Protein AF-A0A7C3KR34-F1 (afdb_monomer_lite)

Secondary structure (DSSP, 8-state):
--HHHHHHHHHHHHHHHHHHHHHHHHHHHHHHHHHHH---HHHHHHHHHHHHHHHTTT-HHHHHHHHHHHHHHHHHHHHHHHHHHTT-

pLDDT: mean 79.17, std 15.41, range [44.84, 97.31]

Foldseek 3Di:
DVVVVVVVVVVVVVVVVVVVVVVLVVLLVVLVVCLVVDPDLVVNLVSLQVNLVSCVVPPNVSSVVSVVVSVVSVVVVVVVVVVVVVPD

Structure (mmCIF, N/CA/C/O backbone):
data_AF-A0A7C3KR34-F1
#
_entry.id   AF-A0A7C3KR34-F1
#
loop_
_atom_site.group_PDB
_atom_site.id
_atom_site.type_symbol
_atom_site.label_atom_id
_atom_site.label_alt_id
_atom_site.label_comp_id
_atom_site.label_asym_id
_atom_site.label_entity_id
_atom_site.label_seq_id
_atom_site.pdbx_PDB_ins_code
_atom_site.Cartn_x
_atom_site.Cartn_y
_atom_site.Cartn_z
_atom_site.occupancy
_atom_site.B_iso_or_equiv
_atom_site.auth_seq_id
_atom_site.auth_comp_id
_atom_site.auth_asym_id
_atom_site.auth_atom_id
_atom_site.pdbx_PDB_model_num
ATOM 1 N N . MET A 1 1 ?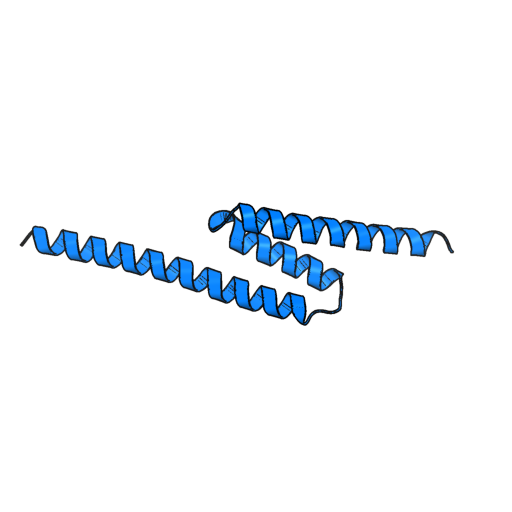 -38.653 6.282 33.378 1.00 52.06 1 MET A N 1
ATOM 2 C CA . MET A 1 1 ? -38.357 5.460 32.178 1.00 52.06 1 MET A CA 1
ATOM 3 C C . MET A 1 1 ? -37.758 6.224 30.982 1.00 52.06 1 MET A C 1
ATOM 5 O O . MET A 1 1 ? -37.494 5.591 29.974 1.00 52.06 1 MET A O 1
ATOM 9 N N . ARG A 1 2 ? -37.487 7.544 31.048 1.00 53.56 2 ARG A N 1
ATOM 10 C CA . ARG A 1 2 ? -36.848 8.283 29.928 1.00 53.56 2 ARG A CA 1
ATOM 11 C C . ARG A 1 2 ? -35.308 8.210 29.933 1.00 53.56 2 ARG A C 1
ATOM 13 O O . ARG A 1 2 ? -34.697 8.216 28.876 1.00 53.56 2 ARG A O 1
ATOM 20 N N . PHE A 1 3 ? -34.685 8.051 31.106 1.00 47.19 3 PHE A N 1
ATOM 21 C CA . PHE A 1 3 ? -33.221 7.989 31.254 1.00 47.19 3 PHE A CA 1
ATOM 22 C C . PHE A 1 3 ? -32.572 6.714 30.690 1.00 47.19 3 PHE A C 1
ATOM 24 O O . PHE A 1 3 ? -31.464 6.771 30.169 1.00 47.19 3 PHE A O 1
ATOM 31 N N . THR A 1 4 ? -33.267 5.577 30.721 1.00 53.31 4 THR A N 1
ATOM 32 C CA . THR A 1 4 ? -32.771 4.301 30.175 1.00 53.31 4 THR A CA 1
ATOM 33 C C . THR A 1 4 ? -32.668 4.304 28.647 1.00 53.31 4 THR A C 1
ATOM 35 O O . THR A 1 4 ? -31.808 3.628 28.090 1.00 53.31 4 THR A O 1
ATOM 38 N N . LEU A 1 5 ? -33.492 5.106 27.965 1.00 53.09 5 LEU A N 1
ATOM 39 C CA . LEU A 1 5 ? -33.505 5.200 26.504 1.00 53.09 5 LEU A CA 1
ATOM 40 C C . LEU A 1 5 ? -32.275 5.948 25.958 1.00 53.09 5 LEU A C 1
ATOM 42 O O . LEU A 1 5 ? -31.710 5.557 24.939 1.00 53.09 5 LEU A O 1
ATOM 46 N N . HIS A 1 6 ? -31.821 6.989 26.664 1.00 54.31 6 HIS A N 1
ATOM 47 C CA . HIS A 1 6 ? -30.647 7.775 26.267 1.00 54.31 6 HIS A CA 1
ATOM 48 C C . HIS A 1 6 ? -29.334 6.995 26.423 1.00 54.31 6 HIS A C 1
ATOM 50 O O . HIS A 1 6 ? -28.445 7.121 25.584 1.00 54.31 6 HIS A O 1
ATOM 56 N N . ILE A 1 7 ? -29.233 6.146 27.450 1.00 60.72 7 ILE A N 1
ATOM 57 C CA . ILE A 1 7 ? -28.052 5.300 27.685 1.00 60.72 7 ILE A CA 1
ATOM 58 C C . ILE A 1 7 ? -27.959 4.201 26.616 1.00 60.72 7 ILE A C 1
ATOM 60 O O . ILE A 1 7 ? -26.884 3.967 26.067 1.00 60.72 7 ILE A O 1
ATOM 64 N N . ALA A 1 8 ? -29.085 3.574 26.260 1.00 61.31 8 ALA A N 1
ATOM 65 C CA . ALA A 1 8 ? -29.127 2.564 25.202 1.00 61.31 8 ALA A CA 1
ATOM 66 C C . ALA A 1 8 ? -28.744 3.143 23.826 1.00 61.31 8 ALA A C 1
ATOM 68 O O . ALA A 1 8 ? -27.979 2.523 23.087 1.00 61.31 8 ALA A O 1
ATOM 69 N N . ALA A 1 9 ? -29.210 4.354 23.503 1.00 62.56 9 ALA A N 1
ATOM 70 C CA . ALA A 1 9 ? -28.842 5.039 22.265 1.00 62.56 9 ALA A CA 1
ATOM 71 C C . ALA A 1 9 ? -27.346 5.407 22.221 1.00 62.56 9 ALA A C 1
ATOM 73 O O . ALA A 1 9 ? -26.693 5.201 21.199 1.00 62.56 9 ALA A O 1
ATOM 74 N N . ALA A 1 10 ? -26.777 5.889 23.331 1.00 64.19 10 ALA A N 1
ATOM 75 C CA . ALA A 1 10 ? -25.352 6.215 23.416 1.00 64.19 10 ALA A CA 1
ATOM 76 C C . ALA A 1 10 ? -24.451 4.973 23.263 1.00 64.19 10 ALA A C 1
ATOM 78 O O . ALA A 1 10 ? -23.433 5.026 22.569 1.00 64.19 10 ALA A O 1
ATOM 79 N N . LEU A 1 11 ? -24.846 3.838 23.851 1.00 66.25 11 LEU A N 1
ATOM 80 C CA . LEU A 1 11 ? -24.137 2.564 23.693 1.00 66.25 11 LEU A CA 1
ATOM 81 C C . LEU A 1 11 ? -24.201 2.045 22.250 1.00 66.25 11 LEU A C 1
ATOM 83 O O . LEU A 1 11 ? -23.185 1.593 21.724 1.00 66.25 11 LEU A O 1
ATOM 87 N N . ALA A 1 12 ? -25.355 2.164 21.588 1.00 68.25 12 ALA A N 1
ATOM 88 C CA . ALA A 1 12 ? -25.513 1.764 20.190 1.00 68.25 12 ALA A CA 1
ATOM 89 C C . ALA A 1 12 ? -24.643 2.606 19.239 1.00 68.25 12 ALA A C 1
ATOM 91 O O . ALA A 1 12 ? -23.972 2.055 18.368 1.00 68.25 12 ALA A O 1
ATOM 92 N N . VAL A 1 13 ? -24.584 3.929 19.435 1.00 70.12 13 VAL A N 1
ATOM 93 C CA . VAL A 1 13 ? -23.729 4.821 18.628 1.00 70.12 13 VAL A CA 1
ATOM 94 C C . VAL A 1 13 ? -22.243 4.521 18.855 1.00 70.12 13 VAL A C 1
ATOM 96 O O . VAL A 1 13 ? -21.474 4.469 17.893 1.00 70.12 13 VAL A O 1
ATOM 99 N N . SER A 1 14 ? -21.843 4.256 20.103 1.00 68.50 14 SER A N 1
ATOM 100 C CA . SER A 1 14 ? -20.464 3.875 20.429 1.00 68.50 14 SER A CA 1
ATOM 101 C C . SER A 1 14 ? -20.063 2.551 19.763 1.00 68.50 14 SER A C 1
ATOM 103 O O . SER A 1 14 ? -19.010 2.478 19.130 1.00 68.50 14 SER A O 1
ATOM 105 N N . LEU A 1 15 ? -20.922 1.526 19.811 1.00 67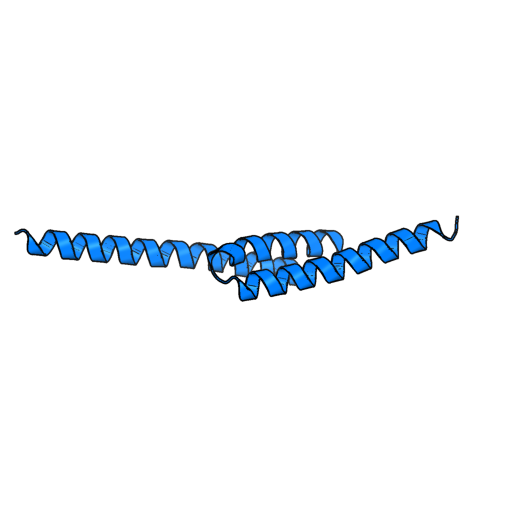.44 15 LEU A N 1
ATOM 106 C CA . LEU A 1 15 ? -20.676 0.234 19.154 1.00 67.44 15 LEU A CA 1
ATOM 107 C C . LEU A 1 15 ? -20.542 0.370 17.629 1.00 67.44 15 LEU A C 1
ATOM 109 O O . LEU A 1 15 ? -19.621 -0.203 17.042 1.00 67.44 15 LEU A O 1
ATOM 113 N N . CYS A 1 16 ? -21.393 1.178 16.991 1.00 63.06 16 CYS A N 1
ATOM 114 C CA . CYS A 1 16 ? -21.306 1.441 15.552 1.00 63.06 16 CYS A CA 1
ATOM 115 C C . CYS A 1 16 ? -19.983 2.118 15.160 1.00 63.06 16 CYS A C 1
ATOM 117 O O . CYS A 1 16 ? -19.382 1.756 14.147 1.00 63.06 16 CYS A O 1
ATOM 119 N N . TRP A 1 17 ? -19.489 3.057 15.974 1.00 61.66 17 TRP A N 1
ATOM 120 C CA . TRP A 1 17 ? -18.221 3.745 15.711 1.00 61.66 17 TRP A CA 1
ATOM 121 C C . TRP A 1 17 ? -17.012 2.798 15.753 1.00 61.66 17 TRP A C 1
ATOM 123 O O . TRP A 1 17 ? -16.080 2.924 14.955 1.00 61.66 17 TRP A O 1
ATOM 133 N N . HIS A 1 18 ? -17.032 1.816 16.658 1.00 64.25 18 HIS A N 1
ATOM 134 C CA . HIS A 1 18 ? -15.960 0.824 16.777 1.00 64.25 18 HIS A CA 1
ATOM 135 C C . HIS A 1 18 ? -15.991 -0.194 15.629 1.00 64.25 18 HIS A C 1
ATOM 137 O O . HIS A 1 18 ? -14.936 -0.541 15.096 1.00 64.25 18 HIS A O 1
ATOM 143 N N . ALA A 1 19 ? -17.180 -0.618 15.191 1.00 65.06 19 ALA A N 1
ATOM 144 C CA . ALA A 1 19 ? -17.329 -1.553 14.075 1.00 65.06 19 ALA A CA 1
ATOM 145 C C . ALA A 1 19 ? -16.812 -0.974 12.741 1.00 65.06 19 ALA A C 1
ATOM 147 O O . ALA A 1 19 ? -16.097 -1.657 12.007 1.00 65.06 19 ALA A O 1
ATOM 148 N N . LEU A 1 20 ? -17.101 0.303 12.460 1.00 62.34 20 LEU A N 1
ATOM 149 C CA . LEU A 1 20 ? -16.613 1.008 11.264 1.00 62.34 20 LEU A CA 1
ATOM 150 C C . LEU A 1 20 ? -15.081 1.107 11.223 1.00 62.34 20 LEU A C 1
ATOM 152 O O . LEU A 1 20 ? -14.466 0.905 10.176 1.00 62.34 20 LEU A O 1
ATOM 156 N N . ARG A 1 21 ? -14.446 1.373 12.371 1.00 66.25 21 ARG A N 1
ATOM 157 C CA . ARG A 1 21 ? -12.980 1.414 12.465 1.00 66.25 21 ARG A CA 1
ATOM 158 C C . ARG A 1 21 ? -12.344 0.037 12.270 1.00 66.25 21 ARG A C 1
ATOM 160 O O . ARG A 1 21 ? -11.362 -0.058 11.539 1.00 66.25 21 ARG A O 1
ATOM 167 N N . ALA A 1 22 ? -12.925 -1.011 12.856 1.00 66.00 22 ALA A N 1
ATOM 168 C CA . ALA A 1 22 ? -12.413 -2.380 12.750 1.00 66.00 22 ALA A CA 1
ATOM 169 C C . ALA A 1 22 ? -12.442 -2.931 11.309 1.00 66.00 22 ALA A C 1
ATOM 171 O O . ALA A 1 22 ? -11.567 -3.701 10.909 1.00 66.00 22 ALA A O 1
ATOM 172 N N . GLN A 1 23 ? -13.425 -2.522 10.503 1.00 68.62 23 GLN A N 1
ATOM 173 C CA . GLN A 1 23 ? -13.516 -2.953 9.107 1.00 68.62 23 GLN A CA 1
ATOM 174 C C . GLN A 1 23 ? -12.427 -2.316 8.226 1.00 68.62 23 GLN A C 1
ATOM 176 O O . GLN A 1 23 ? -11.829 -2.993 7.386 1.00 68.62 23 GLN A O 1
ATOM 181 N N . ASN A 1 24 ? -12.126 -1.031 8.441 1.00 72.12 24 ASN A N 1
ATOM 182 C CA . ASN A 1 24 ? -11.083 -0.329 7.690 1.00 72.12 24 ASN A CA 1
ATOM 183 C C . ASN A 1 24 ? -9.677 -0.848 8.021 1.00 72.12 24 ASN A C 1
ATOM 185 O O . ASN A 1 24 ? -8.847 -0.946 7.117 1.00 72.12 24 ASN A O 1
ATOM 189 N N . THR A 1 25 ? -9.417 -1.246 9.271 1.00 77.56 25 THR A N 1
ATOM 190 C CA . THR A 1 25 ? -8.128 -1.838 9.663 1.00 77.56 25 THR A CA 1
ATOM 191 C C . THR A 1 25 ? -7.888 -3.185 8.987 1.00 77.56 25 THR A C 1
ATOM 193 O O . THR A 1 25 ? -6.845 -3.362 8.370 1.00 77.56 25 THR A O 1
ATOM 196 N N . ALA A 1 26 ? -8.875 -4.089 8.969 1.00 81.75 26 ALA A N 1
ATOM 197 C CA . ALA A 1 26 ? -8.720 -5.398 8.321 1.00 81.75 26 ALA A CA 1
ATOM 198 C C . ALA A 1 26 ? -8.436 -5.281 6.810 1.00 81.75 26 ALA A C 1
ATOM 200 O O . ALA A 1 26 ? -7.614 -6.015 6.251 1.00 81.75 26 ALA A O 1
ATOM 201 N N . ARG A 1 27 ? -9.090 -4.321 6.142 1.00 85.38 27 ARG A N 1
ATOM 202 C CA . ARG A 1 27 ? -8.839 -4.022 4.727 1.00 85.38 27 ARG A CA 1
ATOM 203 C C . ARG A 1 27 ? -7.443 -3.436 4.510 1.00 85.38 27 ARG A C 1
ATOM 205 O O . ARG A 1 27 ? -6.771 -3.833 3.561 1.00 85.38 27 ARG A O 1
ATOM 212 N N . ALA A 1 28 ? -7.015 -2.509 5.366 1.00 86.62 28 ALA A N 1
ATOM 213 C CA . ALA A 1 28 ? -5.686 -1.911 5.290 1.00 86.62 28 ALA A CA 1
ATOM 214 C C . ALA A 1 28 ? -4.575 -2.949 5.508 1.00 86.62 28 ALA A C 1
ATOM 216 O O . ALA A 1 28 ? -3.604 -2.966 4.754 1.00 86.62 28 ALA A O 1
ATOM 217 N N . ASP A 1 29 ? -4.739 -3.848 6.477 1.00 87.94 29 ASP A N 1
ATOM 218 C CA . ASP A 1 29 ? -3.768 -4.904 6.772 1.00 87.94 29 ASP A CA 1
ATOM 219 C C . ASP A 1 29 ? -3.658 -5.899 5.611 1.00 87.94 29 ASP A C 1
ATOM 221 O O . ASP A 1 29 ? -2.557 -6.176 5.137 1.00 87.94 29 ASP A O 1
ATOM 225 N N . SER A 1 30 ? -4.796 -6.319 5.047 1.00 87.38 30 SER A N 1
ATOM 226 C CA . SER A 1 30 ? -4.818 -7.183 3.857 1.00 87.38 30 SER A CA 1
ATOM 227 C C . SER A 1 30 ? -4.085 -6.545 2.671 1.00 87.38 30 SER A C 1
ATOM 229 O O . SER A 1 30 ? -3.295 -7.193 1.988 1.00 87.38 30 SER A O 1
ATOM 231 N N . LEU A 1 31 ? -4.319 -5.252 2.428 1.00 90.31 31 LEU A N 1
ATOM 232 C CA . LEU A 1 31 ? -3.646 -4.510 1.360 1.00 90.31 31 LEU A CA 1
ATOM 233 C C . LEU A 1 31 ? -2.139 -4.376 1.614 1.00 90.31 31 LEU A C 1
ATOM 235 O O . LEU A 1 31 ? -1.357 -4.505 0.675 1.00 90.31 31 LEU A O 1
ATOM 239 N N . ARG A 1 32 ? -1.712 -4.158 2.863 1.00 91.50 32 ARG A N 1
ATOM 240 C CA . ARG A 1 32 ? -0.287 -4.110 3.231 1.00 91.50 32 ARG A CA 1
ATOM 241 C C . ARG A 1 32 ? 0.415 -5.433 2.965 1.00 91.50 32 ARG A C 1
ATOM 243 O O . ARG A 1 32 ? 1.546 -5.422 2.485 1.00 91.50 32 ARG A O 1
ATOM 250 N N . ASP A 1 33 ? -0.233 -6.552 3.254 1.00 92.88 33 ASP A N 1
ATOM 251 C CA . ASP A 1 33 ? 0.362 -7.866 3.022 1.00 92.88 33 ASP A CA 1
ATOM 252 C C . ASP A 1 33 ? 0.431 -8.209 1.534 1.00 92.88 33 ASP A C 1
ATOM 254 O O . ASP A 1 33 ? 1.462 -8.701 1.072 1.00 92.88 33 ASP A O 1
ATOM 258 N N . LEU A 1 34 ? -0.586 -7.832 0.753 1.00 90.25 34 LEU A N 1
ATOM 259 C CA . LEU A 1 34 ? -0.530 -7.938 -0.707 1.00 90.25 34 LEU A CA 1
ATOM 260 C C . LEU A 1 34 ? 0.613 -7.100 -1.297 1.00 90.25 34 LEU A C 1
ATOM 262 O O . LEU A 1 34 ? 1.347 -7.596 -2.141 1.00 90.25 34 LEU A O 1
ATOM 266 N N . ILE A 1 35 ? 0.828 -5.870 -0.815 1.00 91.44 35 ILE A N 1
ATOM 267 C CA . ILE A 1 35 ? 1.938 -5.012 -1.274 1.00 91.44 35 ILE A CA 1
ATOM 268 C C . ILE A 1 35 ? 3.303 -5.660 -1.020 1.00 91.44 35 ILE A C 1
ATOM 270 O O . ILE A 1 35 ? 4.209 -5.496 -1.833 1.00 91.44 35 ILE A O 1
ATOM 274 N N . LYS A 1 36 ? 3.470 -6.371 0.102 1.00 89.75 36 LYS A N 1
ATOM 275 C CA . LYS A 1 36 ? 4.727 -7.063 0.432 1.00 89.75 36 LYS A CA 1
ATOM 276 C C . LYS A 1 36 ? 4.955 -8.303 -0.431 1.00 89.75 36 LYS A C 1
ATOM 278 O O . LYS A 1 36 ? 6.104 -8.639 -0.697 1.00 89.75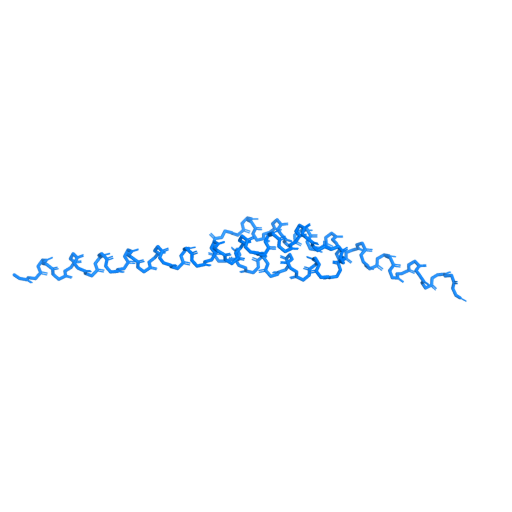 36 LYS A O 1
ATOM 283 N N . ALA A 1 37 ? 3.882 -8.998 -0.803 1.00 87.88 37 ALA A N 1
ATOM 284 C CA . ALA A 1 37 ? 3.946 -10.209 -1.615 1.00 87.88 37 ALA A CA 1
ATOM 285 C C . ALA A 1 37 ? 4.050 -9.914 -3.123 1.00 87.88 37 ALA A C 1
ATOM 287 O O . ALA A 1 37 ? 4.517 -10.765 -3.880 1.00 87.88 37 ALA A O 1
ATOM 288 N N . GLU A 1 38 ? 3.613 -8.730 -3.557 1.00 90.38 38 GLU A N 1
ATOM 289 C CA . GLU A 1 38 ? 3.561 -8.341 -4.962 1.00 90.38 38 GLU A CA 1
ATOM 290 C C . GLU A 1 38 ? 4.941 -7.947 -5.510 1.00 90.38 38 GLU A C 1
ATOM 292 O O . GLU A 1 38 ? 5.628 -7.079 -4.966 1.00 90.38 38 GLU A O 1
ATOM 297 N N . GLN A 1 39 ? 5.324 -8.574 -6.623 1.00 83.12 39 GLN A N 1
ATOM 298 C CA . GLN A 1 39 ? 6.595 -8.325 -7.311 1.00 83.12 39 GLN A CA 1
ATOM 299 C C . GLN A 1 39 ? 6.429 -7.397 -8.516 1.00 83.12 39 GLN A C 1
ATOM 301 O O . 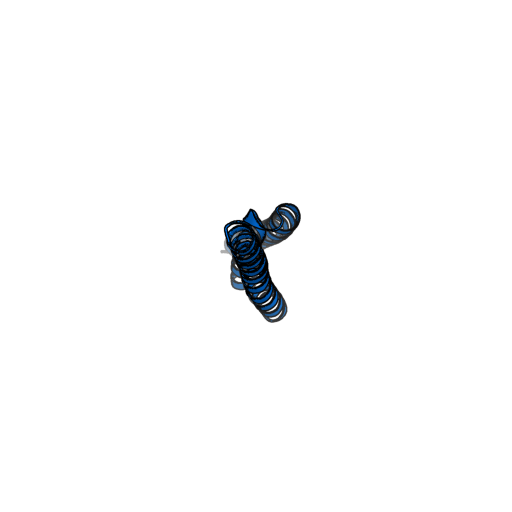GLN A 1 39 ? 7.394 -6.756 -8.926 1.00 83.12 39 GLN A O 1
ATOM 306 N N . ALA A 1 40 ? 5.226 -7.309 -9.090 1.00 83.81 40 ALA A N 1
ATOM 307 C CA . ALA A 1 40 ? 4.962 -6.428 -10.215 1.00 83.81 40 ALA A CA 1
ATOM 308 C C . ALA A 1 40 ? 4.747 -4.98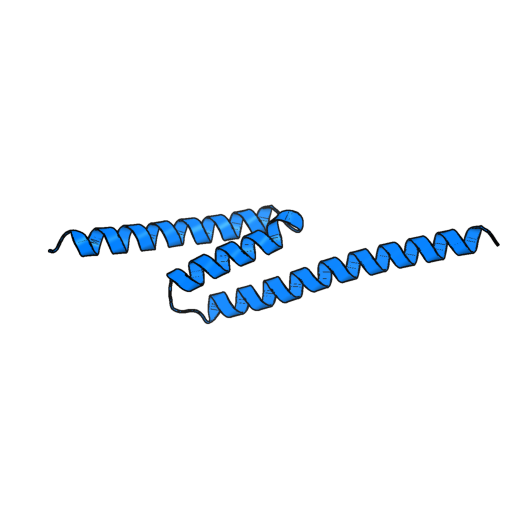2 -9.743 1.00 83.81 40 ALA A C 1
ATOM 310 O O . ALA A 1 40 ? 3.794 -4.672 -9.024 1.00 83.81 40 ALA A O 1
ATOM 311 N N . ASP A 1 41 ? 5.594 -4.070 -10.220 1.00 85.12 41 ASP A N 1
ATOM 312 C CA . ASP A 1 41 ? 5.544 -2.651 -9.852 1.00 85.12 41 ASP A CA 1
ATOM 313 C C . ASP A 1 41 ? 4.199 -1.983 -10.200 1.00 85.12 41 ASP A C 1
ATOM 315 O O . ASP A 1 41 ? 3.711 -1.132 -9.456 1.00 85.12 41 ASP A O 1
ATOM 319 N N . THR A 1 42 ? 3.542 -2.396 -11.288 1.00 86.88 42 THR A N 1
ATOM 320 C CA . THR A 1 42 ? 2.215 -1.887 -11.678 1.00 86.88 42 THR A CA 1
ATOM 321 C C . THR A 1 42 ? 1.116 -2.315 -10.704 1.00 86.88 42 THR A C 1
ATOM 323 O O . THR A 1 42 ? 0.303 -1.490 -10.288 1.00 86.88 42 THR A O 1
ATOM 326 N N . ALA A 1 43 ? 1.112 -3.579 -10.278 1.00 89.94 43 ALA A N 1
ATOM 327 C CA . ALA A 1 43 ? 0.164 -4.076 -9.284 1.00 89.94 43 ALA A CA 1
ATOM 328 C C . ALA A 1 43 ? 0.427 -3.448 -7.906 1.00 89.94 43 ALA A C 1
ATOM 330 O O . ALA A 1 43 ? -0.506 -3.035 -7.211 1.00 89.94 43 ALA A O 1
ATOM 331 N N . ARG A 1 44 ? 1.702 -3.266 -7.540 1.00 92.12 44 ARG A N 1
ATOM 332 C CA . ARG A 1 44 ? 2.089 -2.586 -6.300 1.00 92.12 44 ARG A CA 1
ATOM 333 C C . ARG A 1 44 ? 1.649 -1.120 -6.288 1.00 92.12 44 ARG A C 1
ATOM 335 O O . ARG A 1 44 ? 1.182 -0.641 -5.255 1.00 92.12 44 ARG A O 1
ATOM 342 N N . PHE A 1 45 ? 1.729 -0.426 -7.426 1.00 92.81 45 PHE A N 1
ATOM 343 C CA . PHE A 1 45 ? 1.203 0.934 -7.588 1.00 92.81 45 PHE A CA 1
ATOM 344 C C . PHE A 1 45 ? -0.304 0.994 -7.306 1.00 92.81 45 PHE A C 1
ATOM 346 O O . PHE A 1 45 ? -0.751 1.804 -6.490 1.00 92.81 45 PHE A O 1
ATOM 353 N N . GLU A 1 46 ? -1.093 0.106 -7.916 1.00 93.75 46 GLU A N 1
ATOM 354 C CA . GLU A 1 46 ? -2.541 0.067 -7.687 1.00 93.75 46 GLU A CA 1
ATOM 355 C C . GLU A 1 46 ? -2.902 -0.241 -6.231 1.00 93.75 46 GLU A C 1
ATOM 357 O O . GLU A 1 46 ? -3.842 0.341 -5.682 1.00 93.75 46 GLU A O 1
ATOM 362 N N . LEU A 1 47 ? -2.173 -1.160 -5.595 1.00 95.31 47 LEU A N 1
ATOM 363 C CA . LEU A 1 47 ? -2.396 -1.513 -4.196 1.00 95.31 47 LEU A CA 1
ATOM 364 C C . LEU A 1 47 ? -2.085 -0.341 -3.255 1.00 95.31 47 LEU A C 1
ATOM 366 O O . LEU A 1 47 ? -2.854 -0.100 -2.326 1.00 95.31 47 LEU A O 1
ATOM 370 N N . LEU A 1 48 ? -1.023 0.427 -3.520 1.00 95.62 48 LEU A N 1
ATOM 371 C CA . LEU A 1 48 ? -0.696 1.643 -2.763 1.00 95.62 48 LEU A CA 1
ATOM 372 C C . LEU A 1 48 ? -1.789 2.712 -2.903 1.00 95.62 48 LEU A C 1
ATOM 374 O O . LEU A 1 48 ? -2.196 3.304 -1.904 1.00 95.62 48 LEU A O 1
ATOM 378 N N . MET A 1 49 ? -2.327 2.906 -4.111 1.00 95.69 49 MET A N 1
ATOM 379 C CA . MET A 1 49 ? -3.461 3.810 -4.351 1.00 95.69 49 MET A CA 1
ATOM 380 C C . MET A 1 49 ? -4.720 3.364 -3.591 1.00 95.69 49 MET A C 1
ATOM 382 O O . MET A 1 49 ? -5.395 4.179 -2.961 1.00 95.69 49 MET A O 1
ATOM 386 N N . LYS A 1 50 ? -5.022 2.058 -3.591 1.00 94.62 50 LYS A N 1
ATOM 387 C CA . LYS A 1 50 ? -6.146 1.484 -2.830 1.00 94.62 50 LYS A CA 1
ATOM 388 C C . LYS A 1 50 ? -5.949 1.639 -1.321 1.00 94.62 50 LYS A C 1
ATOM 390 O O . LYS A 1 50 ? -6.917 1.905 -0.615 1.00 94.62 50 LYS A O 1
ATOM 395 N N . LEU A 1 51 ? -4.720 1.487 -0.829 1.00 94.06 51 LEU A N 1
ATOM 396 C CA . LEU A 1 51 ? -4.396 1.646 0.588 1.00 94.06 51 LEU A CA 1
ATOM 397 C C . LEU A 1 51 ? -4.515 3.108 1.033 1.00 94.06 51 LEU A C 1
ATOM 399 O O . LEU A 1 51 ? -5.077 3.374 2.094 1.00 94.06 51 LEU A O 1
ATOM 403 N N . ALA A 1 52 ? -4.077 4.055 0.200 1.00 93.88 52 ALA A N 1
ATOM 404 C CA . ALA A 1 52 ? -4.290 5.478 0.442 1.00 93.88 52 ALA A CA 1
ATOM 405 C C . ALA A 1 52 ? -5.783 5.822 0.566 1.00 93.88 52 ALA A C 1
ATOM 407 O O . ALA A 1 52 ? -6.181 6.503 1.507 1.00 93.88 52 ALA A O 1
ATOM 408 N N . GLU A 1 53 ? -6.628 5.291 -0.322 1.00 93.25 53 GLU A N 1
ATOM 409 C CA . GLU A 1 53 ? -8.077 5.523 -0.275 1.00 93.25 53 GLU A CA 1
ATOM 410 C C . GLU A 1 53 ? -8.714 5.016 1.030 1.00 93.25 53 GLU A C 1
ATOM 412 O O . GLU A 1 53 ? -9.592 5.679 1.581 1.00 93.25 53 GLU A O 1
ATOM 417 N N . VAL A 1 54 ? -8.242 3.886 1.573 1.00 92.12 54 VAL A N 1
ATOM 418 C CA . VAL A 1 54 ? -8.703 3.379 2.880 1.00 92.12 54 VAL A CA 1
ATOM 419 C C . VAL A 1 54 ? -8.367 4.359 4.008 1.00 92.12 54 VAL A C 1
ATOM 421 O O . VAL A 1 54 ? -9.183 4.574 4.905 1.00 92.12 54 VAL A O 1
ATOM 424 N N . TYR A 1 55 ? -7.193 4.988 3.952 1.00 92.19 55 TYR A N 1
ATOM 425 C CA . TYR A 1 55 ? -6.761 5.952 4.961 1.00 92.19 55 TYR A CA 1
ATOM 426 C C . TYR A 1 55 ? -7.319 7.363 4.753 1.00 92.19 55 TYR A C 1
ATOM 428 O O . TYR A 1 55 ? -7.390 8.118 5.716 1.00 92.19 55 TYR A O 1
ATOM 436 N N . ARG A 1 56 ? -7.817 7.713 3.563 1.00 89.38 56 ARG A N 1
ATOM 437 C CA . ARG A 1 56 ? -8.266 9.073 3.208 1.00 89.38 56 ARG A CA 1
ATOM 438 C C . ARG A 1 56 ? -9.193 9.736 4.233 1.00 89.38 56 ARG A C 1
ATOM 440 O O . ARG A 1 56 ? -9.082 10.934 4.465 1.00 89.38 56 ARG A O 1
ATOM 447 N N . GLN A 1 57 ? -10.117 8.978 4.822 1.00 82.19 57 GLN A N 1
ATOM 448 C CA . GLN A 1 57 ? -11.070 9.488 5.821 1.00 82.19 57 GLN A CA 1
ATOM 449 C C . GLN A 1 57 ? -10.704 9.114 7.264 1.00 82.19 57 GLN A C 1
ATOM 451 O O . GLN A 1 57 ? -11.250 9.690 8.202 1.00 82.19 57 GLN A O 1
ATOM 456 N N . ALA A 1 58 ? -9.820 8.133 7.448 1.00 84.75 58 ALA A N 1
ATOM 457 C CA . ALA A 1 58 ? -9.474 7.597 8.760 1.00 84.75 58 ALA A CA 1
ATOM 458 C C . ALA A 1 58 ? -8.198 8.231 9.337 1.00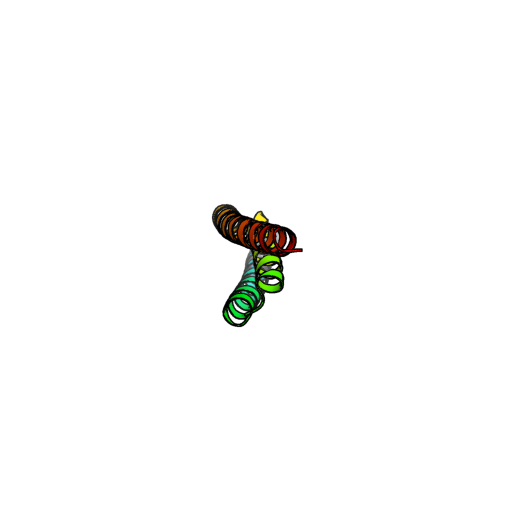 84.75 58 ALA A C 1
ATOM 460 O O . ALA A 1 58 ? -8.141 8.484 10.538 1.00 84.75 58 ALA A O 1
ATOM 461 N N . ASP A 1 59 ? -7.201 8.472 8.486 1.00 89.62 59 ASP A N 1
ATOM 462 C CA . ASP A 1 59 ? -5.881 9.009 8.813 1.00 89.62 59 ASP A CA 1
ATOM 463 C C . ASP A 1 59 ? -5.263 9.652 7.553 1.00 89.62 59 ASP A C 1
ATOM 465 O O . ASP A 1 59 ? -4.699 8.989 6.676 1.00 89.62 59 ASP A O 1
ATOM 469 N N . VAL A 1 60 ? -5.414 10.973 7.437 1.00 92.06 60 VAL A N 1
ATOM 470 C CA . VAL A 1 60 ? -4.973 11.731 6.256 1.00 92.06 60 VAL A CA 1
ATOM 471 C C . VAL A 1 60 ? -3.453 11.674 6.084 1.00 92.06 60 VAL A C 1
ATOM 473 O O . VAL A 1 60 ? -2.975 11.613 4.952 1.00 92.06 60 VAL A O 1
ATOM 476 N N . GLU A 1 61 ? -2.686 11.645 7.175 1.00 94.19 61 GLU A N 1
ATOM 477 C CA . GLU A 1 61 ? -1.223 11.569 7.109 1.00 94.19 61 GLU A CA 1
ATOM 478 C C . GLU A 1 61 ? -0.781 10.237 6.497 1.00 94.19 61 GLU A C 1
ATOM 480 O O . GLU A 1 61 ? 0.026 10.219 5.562 1.00 94.19 61 GLU A O 1
ATOM 485 N N . GLN A 1 62 ? -1.381 9.124 6.932 1.00 91.69 62 GLN A N 1
ATOM 486 C CA . GLN A 1 62 ? -1.139 7.813 6.320 1.00 91.69 62 GLN A CA 1
ATOM 487 C C . GLN A 1 62 ? -1.550 7.785 4.847 1.00 91.69 62 GLN A C 1
ATOM 489 O O . GLN A 1 62 ? -0.815 7.253 4.012 1.00 91.69 62 GLN A O 1
ATOM 494 N N . SER A 1 63 ? -2.681 8.404 4.495 1.00 94.12 63 SER A N 1
ATOM 495 C CA . SER A 1 63 ? -3.098 8.527 3.094 1.00 94.12 63 SER A CA 1
ATOM 496 C C . SER A 1 63 ? -2.041 9.243 2.248 1.00 94.12 63 SER A C 1
ATOM 498 O O . SER A 1 63 ? -1.733 8.785 1.148 1.00 94.12 63 SER A O 1
ATOM 500 N N . VAL A 1 64 ? -1.471 10.345 2.743 1.00 96.25 64 VAL A N 1
ATOM 501 C CA . VAL A 1 64 ? -0.427 11.102 2.034 1.00 96.25 64 VAL A CA 1
ATOM 502 C C . VAL A 1 64 ? 0.833 10.259 1.852 1.00 96.25 64 VAL A C 1
ATOM 504 O O . VAL A 1 64 ? 1.385 10.232 0.752 1.00 96.25 64 VAL A O 1
ATOM 507 N N . ILE A 1 65 ? 1.257 9.522 2.880 1.00 96.44 65 ILE A N 1
ATOM 508 C CA . ILE A 1 65 ? 2.438 8.650 2.809 1.00 96.44 65 ILE A CA 1
ATOM 509 C C . ILE A 1 65 ? 2.284 7.608 1.691 1.00 96.44 65 ILE A C 1
ATOM 511 O O . ILE A 1 65 ? 3.195 7.430 0.878 1.00 96.44 65 ILE A O 1
ATOM 515 N N . TYR A 1 66 ? 1.134 6.934 1.604 1.00 95.81 66 TYR A N 1
ATOM 516 C CA . TYR A 1 66 ? 0.913 5.925 0.563 1.00 95.81 66 TYR A CA 1
ATOM 517 C C . TYR A 1 66 ? 0.765 6.532 -0.837 1.00 95.81 66 TYR A C 1
ATOM 519 O O . TYR A 1 66 ? 1.261 5.946 -1.802 1.00 95.81 66 TYR A O 1
ATOM 527 N N . LEU A 1 67 ? 0.186 7.732 -0.960 1.00 96.50 67 LEU A N 1
ATOM 528 C CA . LEU A 1 67 ? 0.162 8.471 -2.228 1.00 96.50 67 LEU A CA 1
ATOM 529 C C . LEU A 1 67 ? 1.568 8.867 -2.690 1.00 96.50 67 LEU A C 1
ATOM 531 O O . LEU A 1 67 ? 1.872 8.750 -3.873 1.00 96.50 67 LEU A O 1
ATOM 535 N N . GLN A 1 68 ? 2.448 9.284 -1.778 1.00 97.31 68 GLN A N 1
ATOM 536 C CA . GLN A 1 68 ? 3.842 9.597 -2.107 1.00 97.31 68 GLN A CA 1
ATOM 537 C C . GLN A 1 68 ? 4.606 8.357 -2.587 1.00 97.31 68 GLN A C 1
ATOM 539 O O . GLN A 1 68 ? 5.368 8.431 -3.552 1.00 97.31 68 GLN A O 1
ATOM 544 N N . GLN A 1 69 ? 4.380 7.204 -1.952 1.00 95.00 69 GLN A N 1
ATOM 545 C CA . GLN A 1 69 ? 4.966 5.935 -2.394 1.00 95.00 69 GLN A CA 1
ATOM 546 C C . GLN A 1 69 ? 4.458 5.529 -3.783 1.00 95.00 69 GLN A C 1
ATOM 548 O O . GLN A 1 69 ? 5.261 5.119 -4.623 1.00 95.00 69 GLN A O 1
ATOM 553 N N . ALA A 1 70 ? 3.156 5.681 -4.043 1.00 94.00 70 ALA A N 1
ATOM 554 C CA . ALA A 1 70 ? 2.572 5.426 -5.357 1.00 94.00 70 ALA A CA 1
ATOM 555 C C . ALA A 1 70 ? 3.146 6.377 -6.419 1.00 94.00 70 ALA A C 1
ATOM 557 O O . ALA A 1 70 ? 3.558 5.920 -7.481 1.00 94.00 70 ALA A O 1
ATOM 558 N N . ALA A 1 71 ? 3.251 7.676 -6.125 1.00 93.81 71 ALA A N 1
ATOM 559 C CA . ALA A 1 71 ? 3.814 8.665 -7.044 1.00 93.81 71 ALA A CA 1
ATOM 560 C C . ALA A 1 71 ? 5.262 8.327 -7.426 1.00 93.81 71 ALA A C 1
ATOM 562 O O . ALA A 1 71 ? 5.585 8.262 -8.611 1.00 93.81 71 ALA A O 1
ATOM 563 N N . LYS A 1 72 ? 6.104 8.004 -6.434 1.00 93.19 72 LYS A N 1
ATOM 564 C CA . LYS A 1 72 ? 7.494 7.590 -6.671 1.00 93.19 72 LYS A CA 1
ATOM 565 C C . LYS A 1 72 ? 7.577 6.361 -7.579 1.00 93.19 72 LYS A C 1
ATOM 567 O O . LYS A 1 72 ? 8.400 6.330 -8.487 1.00 93.19 72 LYS A O 1
ATOM 572 N N . LEU A 1 73 ? 6.725 5.363 -7.346 1.00 91.88 73 LEU A N 1
ATOM 573 C CA . LEU A 1 73 ? 6.695 4.153 -8.165 1.00 91.88 73 LEU A CA 1
ATOM 574 C C . LEU A 1 73 ? 6.190 4.436 -9.590 1.00 91.88 73 LEU A C 1
ATOM 576 O O . LEU A 1 73 ? 6.743 3.919 -10.556 1.00 91.88 73 LEU A O 1
ATOM 580 N N . GLY A 1 74 ? 5.186 5.303 -9.730 1.00 90.12 74 GLY A N 1
ATOM 581 C CA . GLY A 1 74 ? 4.676 5.759 -11.023 1.00 90.12 74 GLY A CA 1
ATOM 582 C C . GLY A 1 74 ? 5.735 6.484 -11.857 1.00 90.12 74 GLY A C 1
ATOM 583 O O . GLY A 1 74 ? 5.833 6.245 -13.061 1.00 90.12 74 GLY A O 1
ATOM 584 N N . ASP A 1 75 ? 6.574 7.305 -11.223 1.00 90.50 75 ASP A N 1
ATOM 585 C CA . ASP A 1 75 ? 7.711 7.950 -11.887 1.00 90.50 75 ASP A CA 1
ATOM 586 C C . ASP A 1 75 ? 8.734 6.923 -12.391 1.00 90.50 75 ASP A C 1
ATOM 588 O O . ASP A 1 75 ? 9.146 6.987 -13.549 1.00 90.50 75 ASP A O 1
ATOM 592 N N . GLN A 1 76 ? 9.070 5.917 -11.576 1.00 86.62 76 GLN A N 1
ATOM 593 C CA . GLN A 1 76 ? 9.985 4.841 -11.977 1.00 86.62 76 GLN A CA 1
ATOM 594 C C . GLN A 1 76 ? 9.447 4.036 -13.168 1.00 86.62 76 GLN A C 1
ATOM 596 O O . GLN A 1 76 ? 10.181 3.758 -14.118 1.00 86.62 76 GLN A O 1
ATOM 601 N N . LEU A 1 77 ? 8.154 3.702 -13.150 1.00 85.75 77 LEU A N 1
ATOM 602 C CA . LEU A 1 77 ? 7.481 3.003 -14.248 1.00 85.75 77 LEU A CA 1
ATOM 603 C C . LEU A 1 77 ? 7.475 3.836 -15.541 1.00 85.75 77 LEU A C 1
ATOM 605 O O . LEU A 1 77 ? 7.683 3.303 -16.635 1.00 85.75 77 LEU A O 1
ATOM 609 N N . ARG A 1 78 ? 7.262 5.153 -15.428 1.00 81.88 78 ARG A N 1
ATOM 610 C CA . ARG A 1 78 ? 7.289 6.086 -16.563 1.00 81.88 78 ARG A CA 1
ATOM 611 C C . ARG A 1 78 ? 8.681 6.174 -17.189 1.00 81.88 78 ARG A C 1
ATOM 613 O O . ARG A 1 78 ? 8.795 6.109 -18.415 1.00 81.88 78 ARG A O 1
ATOM 620 N N . ASP A 1 79 ? 9.722 6.287 -16.373 1.00 73.88 79 ASP A N 1
ATOM 621 C CA . ASP A 1 79 ? 11.105 6.385 -16.848 1.00 73.88 79 ASP A CA 1
ATOM 622 C C . ASP A 1 79 ? 11.595 5.068 -17.469 1.00 73.88 79 ASP A C 1
ATOM 624 O O . ASP A 1 79 ? 12.283 5.081 -18.496 1.00 73.88 79 ASP A O 1
ATOM 628 N N . HIS A 1 80 ? 11.171 3.923 -16.925 1.00 69.56 80 HIS A N 1
ATOM 629 C CA . HIS A 1 80 ? 11.437 2.610 -17.514 1.00 69.56 80 HIS A CA 1
ATOM 630 C C . HIS A 1 80 ? 10.834 2.482 -18.924 1.00 69.56 80 HIS A C 1
ATOM 632 O O . HIS A 1 80 ? 11.531 2.116 -19.873 1.00 69.56 80 HIS A O 1
ATOM 638 N N . ASN A 1 81 ? 9.571 2.885 -19.095 1.00 62.22 81 ASN A N 1
ATOM 639 C CA . ASN A 1 81 ? 8.907 2.891 -20.403 1.00 62.22 81 ASN A CA 1
ATOM 640 C C . ASN A 1 81 ? 9.569 3.853 -21.402 1.00 62.22 81 ASN A C 1
ATOM 642 O O . ASN A 1 81 ? 9.681 3.537 -22.587 1.00 62.22 81 ASN A O 1
ATOM 646 N N . ARG A 1 82 ? 10.049 5.014 -20.941 1.00 59.75 82 ARG A N 1
ATOM 647 C CA . ARG A 1 82 ? 10.741 5.991 -21.797 1.00 59.75 82 ARG A CA 1
ATOM 648 C C . ARG A 1 82 ? 12.105 5.481 -22.268 1.00 59.75 82 ARG A C 1
ATOM 650 O O . ARG A 1 82 ? 12.483 5.716 -23.413 1.00 59.75 82 ARG A O 1
ATOM 657 N N . SER A 1 83 ? 12.810 4.751 -21.408 1.00 60.59 83 SER A N 1
ATOM 658 C CA . SER A 1 83 ? 14.112 4.149 -21.715 1.00 60.59 83 SER A CA 1
ATOM 659 C C . SER A 1 83 ? 13.998 3.026 -22.751 1.00 60.59 83 SER A C 1
ATOM 661 O O . SER A 1 83 ? 14.849 2.915 -23.626 1.00 60.59 83 SER A O 1
ATOM 663 N N . GLY A 1 84 ? 12.922 2.232 -22.714 1.00 57.56 84 GLY A N 1
ATOM 664 C CA . GLY A 1 84 ? 12.668 1.155 -23.683 1.00 57.56 84 GLY A CA 1
ATOM 665 C C . GLY A 1 84 ? 12.350 1.625 -25.110 1.00 57.56 84 GLY A C 1
ATOM 666 O O . GLY A 1 84 ? 12.486 0.850 -26.054 1.00 57.56 84 GLY A O 1
ATOM 667 N N . LEU A 1 85 ? 11.954 2.889 -25.284 1.00 54.47 85 LEU A N 1
ATOM 668 C CA . LEU A 1 85 ? 11.658 3.495 -26.589 1.00 54.47 85 LEU A CA 1
ATOM 669 C C . LEU A 1 85 ? 12.857 4.225 -27.210 1.00 54.47 85 LEU A C 1
ATOM 671 O O . LEU A 1 85 ? 12.821 4.527 -28.396 1.00 54.47 85 LEU A O 1
ATOM 675 N N . ALA A 1 86 ? 13.913 4.502 -26.439 1.00 53.62 86 ALA A N 1
ATOM 676 C CA . ALA A 1 86 ? 15.105 5.201 -26.925 1.00 53.62 86 ALA A CA 1
ATOM 677 C C . ALA A 1 86 ? 16.085 4.296 -27.703 1.00 53.62 86 ALA A C 1
ATOM 679 O O . ALA A 1 86 ? 17.052 4.795 -28.272 1.00 53.62 86 ALA A O 1
ATOM 680 N N . TRP A 1 87 ? 15.839 2.981 -27.733 1.00 49.56 87 TRP A N 1
ATOM 681 C CA . TRP A 1 87 ? 16.708 1.974 -28.360 1.00 49.56 87 TRP A CA 1
ATOM 682 C C . TRP A 1 87 ? 16.011 1.167 -29.472 1.00 49.56 87 TRP A C 1
ATOM 684 O O . TRP A 1 87 ? 16.347 0.004 -29.694 1.00 49.56 87 TRP A O 1
ATOM 694 N N . LYS A 1 88 ? 15.032 1.760 -30.161 1.00 44.84 88 LYS A N 1
ATOM 695 C CA . LYS A 1 88 ? 14.448 1.227 -31.403 1.00 44.84 88 LYS A CA 1
ATOM 696 C C . LYS A 1 88 ? 14.639 2.224 -32.533 1.00 44.84 88 LYS A C 1
ATOM 698 O O . LYS A 1 88 ? 14.909 1.748 -33.654 1.00 44.84 88 LYS A O 1
#

Sequence (88 aa):
MRFTLHIAAALAVSLCWHALRAQNTARADSLRDLIKAEQADTARFELLMKLAEVYRQADVEQSVIYLQQAAKLGDQLRDHNRSGLAWK

Radius of gyration: 20.6 Å; chains: 1; bounding box: 55×22×64 Å